Protein AF-A0A7W1PRN4-F1 (afdb_monomer)

Secondary structure (DSSP, 8-state):
-HHHHHHHHHHHHHHHHHHHHHHHHHH-TTTSHHHHHHHHHHHHHHHH-TTSHHHHHHHTS---PPP--

Mean predicted aligned error: 5.97 Å

Radius of gyration: 19.1 Å; Cα contacts (8 Å, |Δi|>4): 39; chains: 1; bounding box: 49×19×47 Å

Structure (mmCIF, N/CA/C/O backbone):
data_AF-A0A7W1PRN4-F1
#
_entry.id   AF-A0A7W1PRN4-F1
#
loop_
_atom_site.group_PDB
_atom_site.id
_atom_site.type_symbol
_atom_site.label_atom_id
_atom_site.label_alt_id
_atom_site.label_comp_id
_atom_site.label_asym_id
_atom_site.label_entity_id
_atom_site.label_seq_id
_atom_site.pdbx_PDB_ins_code
_atom_site.Cartn_x
_atom_site.Cartn_y
_atom_site.Cartn_z
_atom_site.occupancy
_atom_site.B_iso_or_equiv
_atom_site.auth_seq_id
_atom_site.auth_comp_id
_atom_site.auth_asym_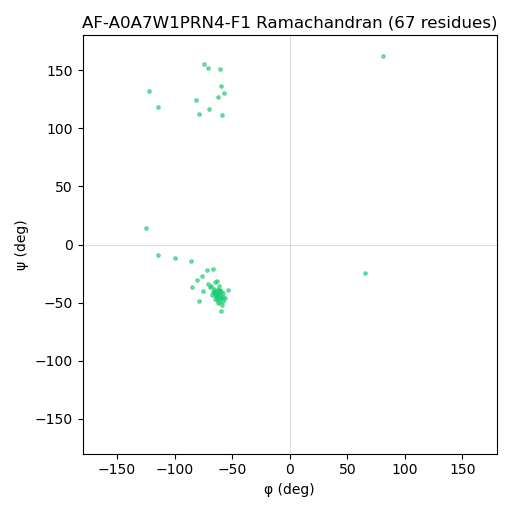id
_atom_site.auth_atom_id
_atom_site.pdbx_PDB_model_num
ATOM 1 N N . MET A 1 1 ? 33.666 3.955 -24.932 1.00 63.56 1 MET A N 1
ATOM 2 C CA . MET A 1 1 ? 32.446 4.759 -24.674 1.00 63.56 1 MET A CA 1
ATOM 3 C C . MET A 1 1 ? 31.168 4.091 -25.200 1.00 63.56 1 MET A C 1
ATOM 5 O O . MET A 1 1 ? 30.220 3.973 -24.439 1.00 63.56 1 MET A O 1
ATOM 9 N N . LYS A 1 2 ? 31.144 3.560 -26.435 1.00 80.31 2 LYS A N 1
ATOM 10 C CA . LYS A 1 2 ? 29.948 2.920 -27.032 1.00 80.31 2 LYS A CA 1
ATOM 11 C C . LYS A 1 2 ? 29.437 1.667 -26.288 1.00 80.31 2 LYS A C 1
ATOM 13 O O . LYS A 1 2 ? 28.235 1.524 -26.092 1.00 80.31 2 LYS A O 1
ATOM 18 N N . THR A 1 3 ? 30.330 0.805 -25.797 1.00 84.00 3 THR A N 1
ATOM 19 C CA . THR A 1 3 ? 29.959 -0.442 -25.093 1.00 84.00 3 THR A CA 1
ATOM 20 C C . THR A 1 3 ? 29.252 -0.197 -23.759 1.00 84.00 3 THR A C 1
ATOM 22 O O . THR A 1 3 ? 28.249 -0.839 -23.467 1.00 84.00 3 THR A O 1
ATOM 25 N N . LYS A 1 4 ? 29.722 0.777 -22.965 1.00 83.56 4 LYS A N 1
ATOM 26 C CA . LYS A 1 4 ? 29.094 1.134 -21.681 1.00 83.56 4 LYS A CA 1
ATOM 27 C C . LYS A 1 4 ? 27.665 1.650 -21.889 1.00 83.56 4 LYS A C 1
ATOM 29 O O . LYS A 1 4 ? 26.761 1.215 -21.187 1.00 83.56 4 LYS A O 1
ATOM 34 N N . ASN A 1 5 ? 27.450 2.481 -22.911 1.00 84.38 5 ASN A N 1
ATOM 35 C CA . ASN A 1 5 ? 26.119 2.992 -23.256 1.00 84.38 5 ASN A CA 1
ATOM 36 C C . ASN A 1 5 ? 25.181 1.866 -23.720 1.00 84.38 5 ASN A C 1
ATOM 38 O O . ASN A 1 5 ? 24.030 1.812 -23.298 1.00 8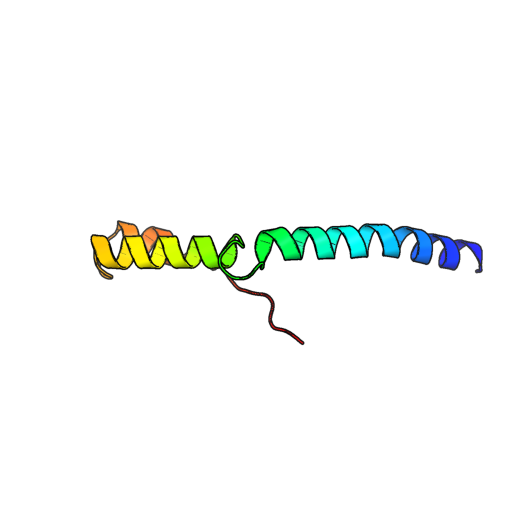4.38 5 ASN A O 1
ATOM 42 N N . SER A 1 6 ? 25.683 0.928 -24.531 1.00 87.25 6 SER A N 1
ATOM 43 C CA . SER A 1 6 ? 24.903 -0.243 -24.954 1.00 87.25 6 SER A CA 1
ATOM 44 C C . SER A 1 6 ? 24.494 -1.126 -23.769 1.00 87.25 6 SER A C 1
ATOM 46 O O . SER A 1 6 ? 23.355 -1.585 -23.713 1.00 87.25 6 SER A O 1
ATOM 48 N N . ASN A 1 7 ? 25.379 -1.312 -22.785 1.00 88.75 7 ASN A N 1
ATOM 49 C CA . ASN A 1 7 ? 25.077 -2.093 -21.584 1.00 88.75 7 ASN A CA 1
ATOM 50 C C . ASN A 1 7 ? 23.997 -1.436 -20.716 1.00 88.75 7 ASN A C 1
ATOM 52 O O . ASN A 1 7 ? 23.111 -2.134 -20.228 1.00 88.75 7 ASN A O 1
ATOM 56 N N . VAL A 1 8 ? 24.032 -0.108 -20.562 1.00 87.31 8 VAL A N 1
ATOM 57 C CA . VAL A 1 8 ? 22.985 0.629 -19.836 1.00 87.31 8 VAL A CA 1
ATOM 58 C C . VAL A 1 8 ? 21.634 0.436 -20.519 1.00 87.31 8 VAL A C 1
ATOM 60 O O . VAL A 1 8 ? 20.691 0.015 -19.861 1.00 87.31 8 VAL A O 1
ATOM 63 N N . ILE A 1 9 ? 21.553 0.630 -21.839 1.00 87.75 9 ILE A N 1
ATOM 64 C CA . ILE A 1 9 ? 20.305 0.448 -22.601 1.00 87.75 9 ILE A CA 1
ATOM 65 C C . ILE A 1 9 ? 19.757 -0.975 -22.427 1.00 87.75 9 ILE A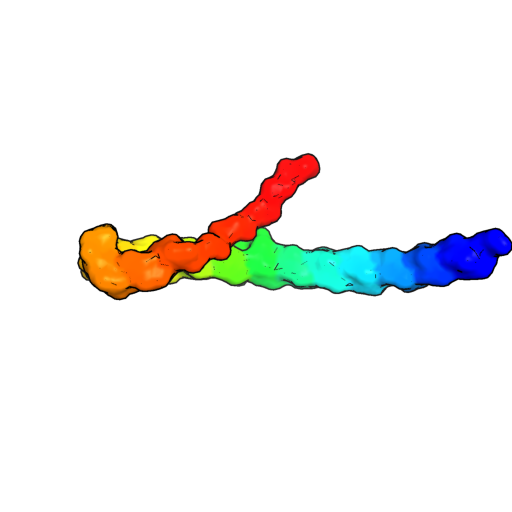 C 1
ATOM 67 O O . ILE A 1 9 ? 18.573 -1.157 -22.141 1.00 87.75 9 ILE A O 1
ATOM 71 N N . LYS A 1 10 ? 20.627 -1.987 -22.533 1.00 88.81 10 LYS A N 1
ATOM 72 C CA . LYS A 1 10 ? 20.252 -3.395 -22.337 1.00 88.81 10 LYS A CA 1
ATOM 73 C C . LYS A 1 10 ? 19.720 -3.677 -20.930 1.00 88.81 10 LYS A C 1
ATOM 75 O O . LYS A 1 10 ? 18.810 -4.485 -20.796 1.00 88.81 10 LYS A O 1
ATOM 80 N N . ALA A 1 11 ? 20.250 -3.020 -19.900 1.00 89.06 11 ALA A N 1
ATOM 81 C CA . ALA A 1 11 ? 19.792 -3.174 -18.519 1.00 89.06 11 ALA A CA 1
ATOM 82 C C . ALA A 1 11 ? 18.519 -2.361 -18.208 1.00 89.06 11 ALA A C 1
ATOM 84 O O . ALA A 1 11 ? 17.697 -2.784 -17.394 1.00 89.06 11 ALA A O 1
ATOM 85 N N . THR A 1 12 ? 18.316 -1.214 -18.862 1.00 92.06 12 THR A N 1
ATOM 86 C CA . THR A 1 12 ? 17.157 -0.341 -18.623 1.00 92.06 12 THR A CA 1
ATOM 87 C C . THR A 1 12 ? 15.840 -0.997 -19.032 1.00 92.06 12 THR A C 1
ATOM 89 O O . THR A 1 12 ? 14.852 -0.862 -18.312 1.00 92.06 12 THR A O 1
ATOM 92 N N . THR A 1 13 ? 15.809 -1.744 -20.137 1.00 90.06 13 THR A N 1
ATOM 93 C CA . THR A 1 13 ? 14.592 -2.422 -20.613 1.00 90.06 13 THR A CA 1
ATOM 94 C C . THR A 1 13 ? 14.006 -3.420 -19.597 1.00 90.06 13 THR A C 1
ATOM 96 O O . THR A 1 13 ? 12.855 -3.235 -19.192 1.00 90.06 13 THR A O 1
ATOM 99 N N . PRO A 1 14 ? 14.742 -4.447 -19.118 1.00 93.25 14 PRO A N 1
ATOM 100 C CA . PRO A 1 14 ? 14.212 -5.395 -18.136 1.00 93.25 14 PRO A CA 1
ATOM 101 C C . PRO A 1 14 ? 13.905 -4.732 -16.788 1.00 93.25 14 PRO A C 1
ATOM 103 O O . PRO A 1 14 ? 12.934 -5.110 -16.129 1.00 93.25 14 PRO A O 1
ATOM 106 N N . TYR A 1 15 ? 14.673 -3.709 -16.400 1.00 92.44 15 TYR A N 1
ATOM 107 C CA . TYR A 1 15 ? 14.398 -2.914 -15.204 1.00 92.44 15 TYR A CA 1
ATOM 108 C C . TYR A 1 15 ? 13.054 -2.174 -15.306 1.00 92.44 15 TYR A C 1
ATOM 110 O O . TYR A 1 15 ? 12.227 -2.253 -14.395 1.00 92.44 15 TYR A O 1
ATOM 118 N N . SER A 1 16 ? 12.805 -1.497 -16.430 1.00 91.88 16 SER A N 1
ATOM 119 C CA . SER A 1 16 ? 11.552 -0.778 -16.680 1.00 91.88 16 SER A CA 1
ATOM 120 C C . SER A 1 16 ? 10.356 -1.733 -16.714 1.00 91.88 16 SER A C 1
ATOM 122 O O . SER A 1 16 ? 9.359 -1.507 -16.028 1.00 91.88 16 SER A O 1
ATOM 124 N N . ASN A 1 17 ? 10.487 -2.865 -17.412 1.00 93.00 17 ASN A N 1
ATOM 125 C CA . ASN A 1 17 ? 9.441 -3.889 -17.467 1.00 93.00 17 ASN A CA 1
ATOM 126 C C . ASN A 1 17 ? 9.125 -4.467 -16.079 1.00 93.00 17 ASN A C 1
ATOM 128 O O . ASN A 1 17 ? 7.956 -4.609 -15.720 1.00 93.00 17 ASN A O 1
ATOM 132 N N . S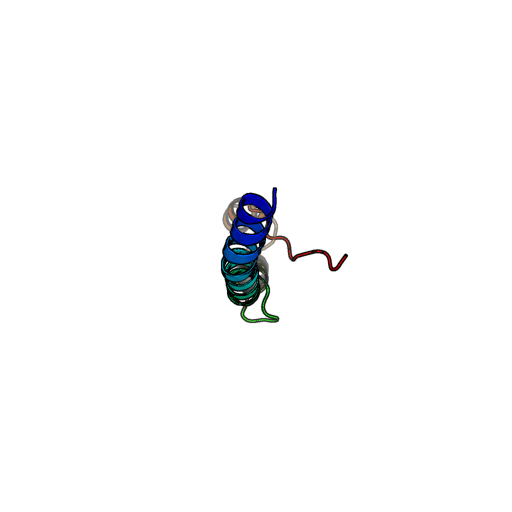ER A 1 18 ? 10.152 -4.731 -15.266 1.00 92.88 18 SER A N 1
ATOM 133 C CA . SER A 1 18 ? 9.983 -5.188 -13.880 1.00 92.88 18 SER A CA 1
ATOM 134 C C . SER A 1 18 ? 9.230 -4.165 -13.026 1.00 92.88 18 SER A C 1
ATOM 136 O O . SER A 1 18 ? 8.350 -4.537 -12.250 1.00 92.88 18 SER A O 1
ATOM 138 N N . ARG A 1 19 ? 9.517 -2.867 -13.198 1.00 91.94 19 ARG A N 1
ATOM 139 C CA . ARG A 1 19 ? 8.780 -1.792 -12.518 1.00 91.94 19 ARG A CA 1
ATOM 140 C C . ARG A 1 19 ? 7.318 -1.727 -12.942 1.00 91.94 19 ARG A C 1
ATOM 142 O O . ARG A 1 19 ? 6.460 -1.619 -12.075 1.00 91.94 19 ARG A O 1
ATOM 149 N N . ILE A 1 20 ? 7.033 -1.839 -14.238 1.00 91.50 20 ILE A N 1
ATOM 150 C CA . ILE A 1 20 ? 5.656 -1.870 -14.751 1.00 91.50 20 ILE A CA 1
ATOM 151 C C . ILE A 1 20 ? 4.895 -3.054 -14.147 1.00 91.50 20 ILE A C 1
ATOM 153 O O . ILE A 1 20 ? 3.764 -2.888 -13.699 1.00 91.50 20 ILE A O 1
ATOM 157 N N . ASN A 1 21 ? 5.508 -4.241 -14.101 1.00 92.56 21 ASN A N 1
ATOM 158 C CA . ASN A 1 21 ? 4.871 -5.423 -13.523 1.00 92.56 21 ASN A CA 1
ATOM 159 C C . ASN A 1 21 ? 4.599 -5.250 -12.022 1.00 92.56 21 ASN A C 1
ATOM 161 O O . ASN A 1 21 ? 3.496 -5.521 -11.555 1.00 92.56 21 ASN A O 1
ATOM 165 N N . ARG A 1 22 ? 5.573 -4.714 -11.275 1.00 91.62 22 ARG A N 1
ATOM 166 C CA . ARG A 1 22 ? 5.391 -4.356 -9.863 1.00 91.62 22 ARG A CA 1
ATOM 167 C C . ARG 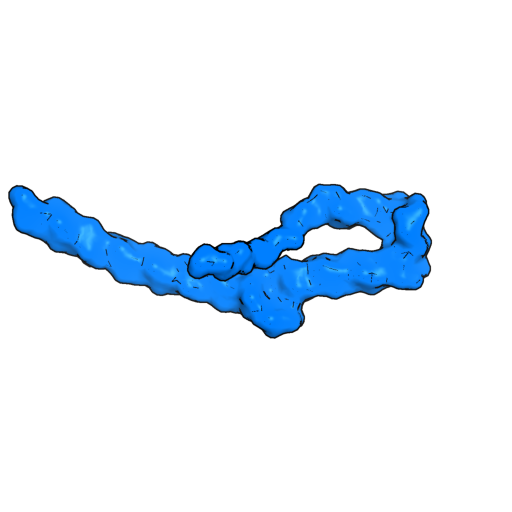A 1 22 ? 4.226 -3.384 -9.684 1.00 91.62 22 ARG A C 1
ATOM 169 O O . ARG A 1 22 ? 3.403 -3.579 -8.795 1.00 91.62 22 ARG A O 1
ATOM 176 N N . ASP A 1 23 ? 4.156 -2.347 -10.513 1.00 91.12 23 ASP A N 1
ATOM 177 C CA . ASP A 1 23 ? 3.135 -1.311 -10.384 1.00 91.12 23 ASP A CA 1
ATOM 178 C C . ASP A 1 23 ? 1.736 -1.852 -10.706 1.00 91.12 23 ASP A C 1
ATOM 180 O O . ASP A 1 23 ? 0.782 -1.506 -10.012 1.00 91.12 23 ASP A O 1
ATOM 184 N N . LYS A 1 24 ? 1.621 -2.775 -11.671 1.00 90.00 24 LYS A N 1
ATOM 185 C CA . LYS A 1 24 ? 0.378 -3.514 -11.938 1.00 90.00 24 LYS A CA 1
ATOM 186 C C . LYS A 1 24 ? -0.081 -4.327 -10.726 1.00 90.00 24 LYS A C 1
ATOM 188 O O . LYS A 1 24 ? -1.265 -4.334 -10.426 1.00 90.00 24 LYS A O 1
ATOM 193 N N . THR A 1 25 ? 0.828 -4.977 -10.003 1.00 90.69 25 THR A N 1
ATOM 194 C CA . THR A 1 25 ? 0.458 -5.771 -8.819 1.00 90.69 25 THR A CA 1
ATOM 195 C C . THR A 1 25 ? 0.131 -4.902 -7.602 1.00 90.69 25 THR A C 1
ATOM 197 O O . THR A 1 25 ? -0.796 -5.193 -6.848 1.00 90.69 25 THR A O 1
ATOM 200 N N . LEU A 1 26 ? 0.889 -3.829 -7.370 1.00 91.25 26 LEU A N 1
ATOM 201 C CA . LEU A 1 26 ? 0.750 -3.025 -6.153 1.00 91.25 26 LEU A CA 1
ATOM 202 C C . LEU A 1 26 ? -0.345 -1.958 -6.244 1.00 91.25 26 LEU A C 1
ATOM 204 O O . LEU A 1 26 ? -1.008 -1.698 -5.240 1.00 91.25 26 LEU A O 1
ATOM 208 N N . TYR A 1 27 ? -0.519 -1.349 -7.419 1.00 91.62 27 TYR A N 1
ATOM 209 C CA . TYR A 1 27 ? -1.286 -0.111 -7.599 1.00 91.62 27 TYR A CA 1
ATOM 210 C C . TYR A 1 27 ? -2.400 -0.230 -8.644 1.00 91.62 27 TYR A C 1
ATOM 212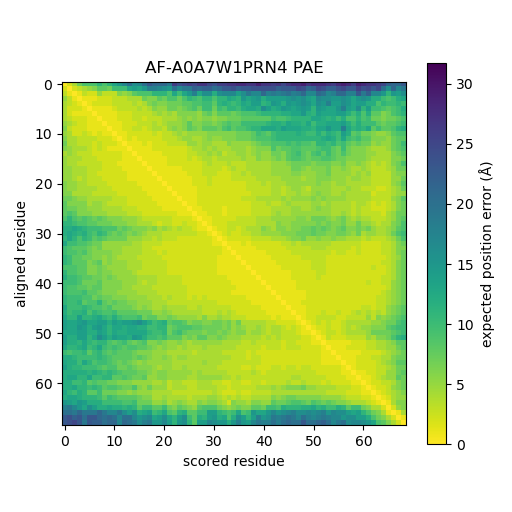 O O . TYR A 1 27 ? -2.917 0.789 -9.106 1.00 91.62 27 TYR A O 1
ATOM 220 N N . ALA A 1 28 ? -2.766 -1.449 -9.056 1.00 88.19 28 ALA A N 1
ATOM 221 C CA . ALA A 1 28 ? -3.947 -1.629 -9.889 1.00 88.19 28 ALA A CA 1
ATOM 222 C C . ALA A 1 28 ? -5.201 -1.119 -9.153 1.00 88.19 28 ALA A C 1
ATOM 224 O O . ALA A 1 28 ? -5.372 -1.430 -7.972 1.00 88.19 28 ALA A O 1
ATOM 225 N N . PRO A 1 29 ? -6.093 -0.379 -9.832 1.00 85.75 29 PRO A N 1
ATOM 226 C CA . PRO A 1 29 ? -7.325 0.098 -9.216 1.00 85.75 29 PRO A CA 1
ATOM 227 C C . PRO A 1 29 ? -8.154 -1.063 -8.663 1.00 85.75 29 PRO A C 1
ATOM 229 O O . PRO A 1 29 ? -8.400 -2.035 -9.377 1.00 85.75 29 PRO A O 1
ATOM 232 N N . ASN A 1 30 ? -8.599 -0.955 -7.412 1.00 84.06 30 ASN A N 1
ATOM 233 C CA . ASN A 1 30 ? -9.469 -1.899 -6.691 1.00 84.06 30 ASN A CA 1
ATOM 234 C C . ASN A 1 30 ? -8.889 -3.299 -6.410 1.00 84.06 30 ASN A C 1
ATOM 236 O O . ASN A 1 30 ? -9.333 -3.953 -5.470 1.00 84.06 30 ASN A O 1
ATOM 240 N N . VAL A 1 31 ? -7.922 -3.769 -7.198 1.00 88.44 31 VAL A N 1
ATOM 241 C CA . VAL A 1 31 ? -7.322 -5.113 -7.081 1.00 88.44 31 VAL A CA 1
ATOM 242 C C . VAL A 1 31 ? -5.849 -5.079 -6.675 1.00 88.44 31 VAL A C 1
ATOM 244 O O . VAL A 1 31 ? -5.258 -6.117 -6.392 1.00 88.44 31 VAL A O 1
ATOM 247 N N . GLY A 1 32 ? -5.240 -3.895 -6.648 1.00 89.75 32 GLY A N 1
ATOM 248 C CA . GLY A 1 32 ? -3.873 -3.701 -6.192 1.00 89.75 32 GLY A CA 1
ATOM 249 C C . GLY A 1 32 ? -3.749 -3.882 -4.683 1.00 89.75 32 GLY A C 1
ATOM 250 O O . GLY A 1 32 ? -4.679 -3.618 -3.917 1.00 89.75 32 GLY A O 1
ATOM 251 N N . LEU A 1 33 ? -2.559 -4.293 -4.244 1.00 92.69 33 LEU A N 1
ATOM 252 C CA . LEU A 1 33 ? -2.263 -4.543 -2.831 1.00 92.69 33 LEU A CA 1
ATOM 253 C C . LEU A 1 33 ? -2.594 -3.341 -1.933 1.00 92.69 33 LEU A C 1
ATOM 255 O O . LEU A 1 33 ? -3.111 -3.527 -0.832 1.00 92.69 33 LEU A O 1
ATOM 259 N N . VAL A 1 34 ? -2.321 -2.114 -2.389 1.00 92.88 34 VAL A N 1
ATOM 260 C CA . VAL A 1 34 ? -2.597 -0.901 -1.604 1.00 92.88 34 VAL A CA 1
ATOM 261 C C . VAL A 1 34 ? -4.095 -0.701 -1.384 1.00 92.88 34 VAL A C 1
ATOM 263 O O . VAL A 1 34 ? -4.511 -0.459 -0.249 1.00 92.88 34 VAL A O 1
ATOM 266 N N . ASP A 1 35 ? -4.901 -0.834 -2.435 1.00 91.44 35 ASP A N 1
ATOM 267 C CA . ASP A 1 35 ? -6.349 -0.628 -2.362 1.00 91.44 35 ASP A CA 1
ATOM 268 C C . ASP A 1 35 ? -7.015 -1.720 -1.514 1.00 91.44 35 ASP A C 1
ATOM 270 O O . ASP A 1 35 ? -7.808 -1.408 -0.621 1.00 91.44 35 ASP A O 1
ATOM 274 N N . ILE A 1 36 ? -6.618 -2.985 -1.704 1.00 93.81 36 ILE A N 1
ATOM 275 C CA . ILE A 1 36 ? -7.086 -4.112 -0.883 1.00 93.81 36 ILE A CA 1
ATOM 276 C C . ILE A 1 36 ? -6.728 -3.884 0.590 1.00 93.81 36 ILE A C 1
ATOM 278 O O . ILE A 1 36 ? -7.583 -4.019 1.464 1.00 93.81 36 ILE A O 1
ATOM 282 N N . ALA A 1 37 ? -5.492 -3.479 0.893 1.00 93.25 37 ALA A N 1
ATOM 283 C CA . ALA A 1 37 ? -5.075 -3.222 2.269 1.00 93.25 37 ALA A CA 1
ATOM 284 C C . ALA A 1 37 ? -5.879 -2.085 2.922 1.00 93.25 37 ALA A C 1
ATOM 286 O O . ALA A 1 37 ? -6.248 -2.171 4.097 1.00 93.25 37 ALA A O 1
ATOM 287 N N . GLN A 1 38 ? -6.187 -1.022 2.174 1.00 93.00 38 GLN A N 1
ATOM 288 C CA . GLN A 1 38 ? -7.048 0.056 2.660 1.00 93.00 38 GLN A CA 1
ATOM 289 C C . GLN A 1 38 ? -8.489 -0.415 2.884 1.00 93.00 38 GLN A C 1
ATOM 291 O O . GLN A 1 38 ? -9.090 -0.048 3.896 1.00 93.00 38 GLN A O 1
ATOM 296 N N . ALA A 1 39 ? -9.038 -1.235 1.986 1.00 93.19 39 ALA A N 1
ATOM 297 C CA . ALA A 1 39 ? -10.368 -1.818 2.135 1.00 93.19 39 ALA A CA 1
ATOM 298 C C . ALA A 1 39 ? -10.455 -2.709 3.384 1.00 93.19 39 ALA A C 1
ATOM 300 O O . ALA A 1 39 ? -11.347 -2.514 4.209 1.00 93.19 39 ALA A O 1
ATOM 301 N N . SER A 1 40 ? -9.472 -3.587 3.603 1.00 93.56 40 SER A N 1
ATOM 302 C CA . SER A 1 40 ? -9.387 -4.426 4.805 1.00 93.56 40 SER A CA 1
ATOM 303 C C . SER A 1 40 ? -9.352 -3.593 6.087 1.00 93.56 40 SER A C 1
ATOM 305 O O . SER A 1 40 ? -10.053 -3.894 7.050 1.00 93.56 40 SER A O 1
ATOM 307 N N . LYS A 1 41 ? -8.601 -2.484 6.104 1.00 93.56 41 LYS A N 1
ATOM 308 C CA . LYS A 1 41 ? -8.592 -1.565 7.254 1.00 93.56 41 LYS A CA 1
ATOM 309 C C . LYS A 1 41 ? -9.936 -0.899 7.491 1.00 93.56 41 LYS A C 1
ATOM 311 O O . LYS A 1 41 ? -10.339 -0.755 8.642 1.00 93.56 41 LYS A O 1
ATOM 316 N N . LYS A 1 42 ? -10.617 -0.469 6.426 1.00 93.69 42 LYS A N 1
ATOM 317 C CA . LYS A 1 42 ? -11.960 0.117 6.529 1.00 93.69 42 LYS A CA 1
ATOM 318 C C . LYS A 1 42 ? -12.949 -0.898 7.093 1.00 93.69 42 LYS A C 1
ATOM 320 O O . LYS A 1 42 ? -13.716 -0.530 7.974 1.00 93.69 42 LYS A O 1
ATOM 325 N N . TYR A 1 43 ? -12.869 -2.153 6.658 1.00 94.94 43 TYR A N 1
ATOM 326 C CA . TYR A 1 43 ? -13.693 -3.239 7.182 1.00 94.94 43 TYR A CA 1
ATOM 327 C C . TYR A 1 43 ? -13.444 -3.488 8.676 1.00 94.94 43 TYR A C 1
ATOM 329 O O . TYR A 1 43 ? -14.373 -3.475 9.478 1.00 94.94 43 TYR A O 1
ATOM 337 N N . VAL A 1 44 ? -12.183 -3.624 9.094 1.00 94.19 44 VAL A N 1
ATOM 338 C CA . VAL A 1 44 ? -11.856 -3.785 10.523 1.00 94.19 44 VAL A CA 1
ATOM 339 C C . VAL A 1 44 ? -12.335 -2.571 11.330 1.00 94.19 44 VAL A C 1
ATOM 341 O O . VAL A 1 44 ? -12.893 -2.732 12.412 1.00 94.19 44 VAL A O 1
ATOM 344 N N . LYS A 1 45 ? -12.205 -1.352 10.789 1.00 94.25 45 LYS A N 1
ATOM 345 C CA . LYS A 1 45 ? -12.745 -0.140 11.422 1.00 94.25 45 LYS A CA 1
ATOM 346 C C . LYS A 1 45 ? -14.266 -0.183 11.563 1.00 94.25 45 LYS A C 1
ATOM 348 O O . LYS A 1 45 ? -14.770 0.268 12.586 1.00 94.25 45 LYS A O 1
ATOM 353 N N . SER A 1 46 ? -14.993 -0.662 10.551 1.00 95.12 46 SER A N 1
ATOM 354 C CA . SER A 1 46 ? -16.458 -0.718 10.592 1.00 95.12 46 SER A CA 1
ATOM 355 C C . SER A 1 46 ? -16.970 -1.782 11.555 1.00 95.12 46 SER A C 1
ATOM 357 O O . SER A 1 46 ? -17.998 -1.563 12.181 1.00 95.12 46 SER A O 1
ATOM 359 N N . VAL A 1 47 ? -16.256 -2.902 11.696 1.00 95.62 47 VAL A N 1
ATOM 360 C CA . VAL A 1 47 ? -16.654 -4.004 12.586 1.00 95.62 47 VAL A CA 1
ATOM 361 C C . VAL A 1 47 ? -16.318 -3.709 14.049 1.00 95.62 47 VAL A C 1
ATOM 363 O O . VAL A 1 47 ? -17.174 -3.859 14.912 1.00 95.62 47 VAL A O 1
ATOM 366 N N . PHE A 1 48 ? -15.088 -3.278 14.342 1.00 92.56 48 PHE A N 1
ATOM 367 C CA . PHE A 1 48 ? -14.606 -3.124 15.724 1.00 92.56 48 PHE A CA 1
ATOM 368 C C . PHE A 1 48 ? -14.651 -1.678 16.236 1.00 92.56 48 PHE A C 1
ATOM 370 O O . PHE A 1 48 ? -14.467 -1.425 17.424 1.00 92.56 48 PHE A O 1
ATOM 377 N N . GLY A 1 49 ? -14.872 -0.703 15.354 1.00 92.00 49 GLY A N 1
ATOM 378 C CA . GLY A 1 49 ? -14.800 0.716 15.688 1.00 92.00 49 GLY A CA 1
ATOM 379 C C . GLY A 1 49 ? -13.369 1.265 15.699 1.00 92.00 49 GLY A C 1
ATOM 380 O O . GLY A 1 49 ? -12.372 0.542 15.768 1.00 92.00 49 GLY A O 1
ATOM 381 N N . SER A 1 50 ? -13.254 2.593 15.630 1.00 89.94 50 SER A N 1
ATOM 382 C CA . SER A 1 50 ? -11.971 3.309 15.537 1.00 89.94 50 SER A CA 1
ATOM 383 C C . SER A 1 50 ? -11.139 3.299 16.824 1.00 89.94 50 SER A C 1
ATOM 385 O O . SER A 1 50 ? -9.929 3.513 16.764 1.00 89.94 50 SER A O 1
ATOM 387 N N . SER A 1 51 ? -11.762 3.087 17.985 1.00 91.62 51 SER A N 1
ATOM 388 C CA . SER A 1 51 ? -11.095 3.075 19.294 1.00 91.62 51 SER A CA 1
ATOM 389 C C . SER A 1 51 ? -10.498 1.713 19.667 1.00 91.62 51 SER A C 1
ATOM 391 O O . SER A 1 51 ? -9.669 1.663 20.585 1.00 91.62 51 SER A O 1
ATOM 393 N N . SER A 1 52 ? -10.878 0.655 18.941 1.00 93.44 52 SER A N 1
ATOM 394 C CA . SER A 1 52 ? -10.462 -0.732 19.169 1.00 93.44 52 SER A CA 1
ATOM 395 C C . SER A 1 52 ? -8.949 -0.931 19.058 1.00 93.44 52 SER A C 1
ATOM 397 O O . SER A 1 52 ? -8.243 -0.215 18.335 1.00 93.44 52 SER A O 1
ATOM 399 N N . ARG A 1 53 ? -8.426 -1.915 19.796 1.00 93.19 53 ARG A N 1
ATOM 400 C CA . ARG A 1 53 ? -6.995 -2.253 19.774 1.00 93.19 53 ARG A CA 1
ATOM 401 C C . ARG A 1 53 ? -6.614 -2.867 18.427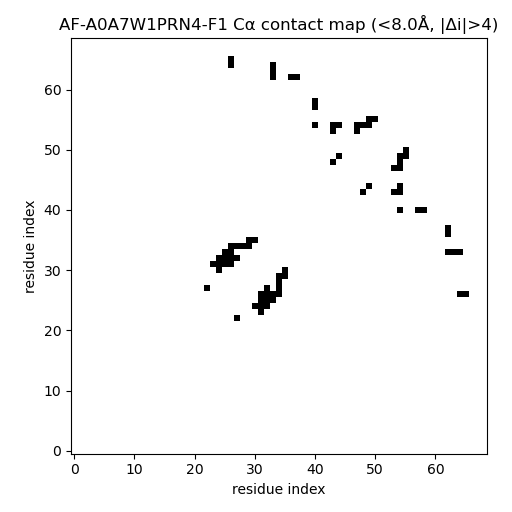 1.00 93.19 53 ARG A C 1
ATOM 403 O O . ARG A 1 53 ? -5.549 -2.568 17.896 1.00 93.19 53 ARG A O 1
ATOM 410 N N . GLU A 1 54 ? -7.518 -3.655 17.864 1.00 89.69 54 GLU A N 1
ATOM 411 C CA . GLU A 1 54 ? -7.439 -4.330 16.575 1.00 89.69 54 GLU A CA 1
ATOM 412 C C . GLU A 1 54 ? -7.242 -3.316 15.447 1.00 89.69 54 GLU A C 1
ATOM 414 O O . GLU A 1 54 ? -6.271 -3.410 14.692 1.00 89.69 54 GLU A O 1
ATOM 419 N N . PHE A 1 55 ? -8.100 -2.289 15.374 1.00 92.38 55 PHE A N 1
ATOM 420 C CA . PHE A 1 55 ? -7.951 -1.238 14.370 1.00 92.38 55 PHE A CA 1
ATOM 421 C C . PHE A 1 55 ? -6.671 -0.425 14.589 1.00 92.38 55 PHE A C 1
ATOM 423 O O . PHE A 1 55 ? -5.969 -0.126 13.625 1.00 92.38 55 PHE A O 1
ATOM 430 N N . LYS A 1 56 ? -6.315 -0.098 15.838 1.00 92.62 56 LYS A N 1
ATOM 431 C CA . LYS A 1 56 ? -5.095 0.669 16.139 1.00 92.62 56 LYS A CA 1
ATOM 432 C C . LYS A 1 56 ? -3.824 -0.038 15.669 1.00 92.62 56 LYS A C 1
ATOM 434 O O . LYS A 1 56 ? -3.000 0.610 15.024 1.00 92.62 56 LYS A O 1
ATOM 439 N N . LEU A 1 57 ? -3.702 -1.346 15.904 1.00 91.44 57 LEU A N 1
ATOM 440 C CA . LEU A 1 57 ? -2.547 -2.140 15.465 1.00 91.44 57 LEU A CA 1
ATOM 441 C C . LEU A 1 57 ? -2.357 -2.077 13.947 1.00 91.44 57 LEU A C 1
ATOM 443 O O . LEU A 1 57 ? -1.267 -1.770 13.466 1.00 91.44 57 LEU A O 1
ATOM 447 N N . ILE A 1 58 ? -3.425 -2.301 13.180 1.00 91.06 58 ILE A N 1
ATOM 448 C CA . ILE A 1 58 ? -3.329 -2.268 11.717 1.00 91.06 58 ILE A CA 1
ATOM 449 C C . ILE A 1 58 ? -3.249 -0.840 11.169 1.00 91.06 58 ILE A C 1
ATOM 451 O O . ILE A 1 58 ? -2.693 -0.622 10.090 1.00 91.06 58 ILE A O 1
ATOM 455 N N . SER A 1 59 ? -3.801 0.155 11.869 1.00 89.31 59 SER A N 1
ATOM 456 C CA . SER A 1 59 ? -3.855 1.542 11.392 1.00 89.31 59 SER A CA 1
ATOM 457 C C . SER A 1 59 ? -2.464 2.155 11.221 1.00 89.31 59 SER A C 1
ATOM 459 O O . SER A 1 59 ? -2.268 2.907 10.269 1.00 89.31 59 SER A O 1
ATOM 461 N N . GLY A 1 60 ? -1.486 1.749 12.041 1.00 89.38 60 GLY A N 1
ATOM 462 C CA . GLY A 1 60 ? -0.104 2.235 11.974 1.00 89.38 60 GLY A CA 1
ATOM 463 C C . GLY A 1 60 ? 0.666 1.841 10.705 1.00 89.38 60 GLY A C 1
ATOM 464 O O . GLY A 1 60 ? 1.633 2.505 10.343 1.00 89.38 60 GLY A O 1
ATOM 465 N N . ILE A 1 61 ? 0.240 0.798 9.985 1.00 91.69 61 ILE A N 1
ATOM 466 C CA . ILE A 1 61 ? 0.943 0.318 8.783 1.00 91.69 61 ILE A CA 1
ATOM 467 C C . ILE A 1 61 ? 0.610 1.222 7.584 1.00 91.69 61 ILE A C 1
ATOM 469 O O . ILE A 1 61 ? -0.517 1.222 7.105 1.00 91.69 61 ILE A O 1
ATOM 473 N N . SER A 1 62 ? 1.543 2.001 7.043 1.00 89.31 62 SER A N 1
ATOM 474 C CA . SER A 1 62 ? 1.209 2.917 5.939 1.00 89.31 62 SER A CA 1
ATOM 475 C C . SER A 1 62 ? 1.168 2.210 4.577 1.00 89.31 62 SER A C 1
ATOM 477 O O . SER A 1 62 ? 2.162 1.631 4.150 1.00 89.31 62 SER A O 1
ATOM 479 N N . PH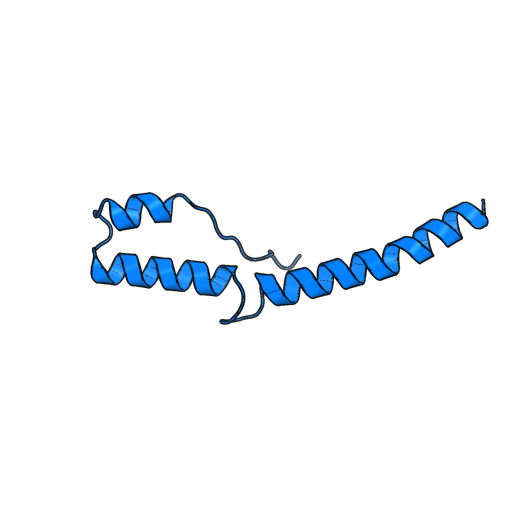E A 1 63 ? 0.044 2.322 3.862 1.00 90.25 63 PHE A N 1
ATOM 480 C CA . PHE A 1 63 ? -0.081 1.925 2.455 1.00 90.25 63 PHE A CA 1
ATOM 481 C C . PHE A 1 63 ? -0.343 3.170 1.609 1.00 90.25 63 PHE A C 1
ATOM 483 O O . PHE A 1 63 ? -1.349 3.856 1.811 1.00 90.25 63 PHE A O 1
ATOM 490 N N . LYS A 1 64 ? 0.566 3.477 0.679 1.00 88.19 64 LYS A N 1
ATOM 491 C CA . LYS A 1 64 ? 0.508 4.675 -0.167 1.00 88.19 64 LYS A CA 1
ATOM 492 C C . LYS A 1 64 ? 0.505 4.282 -1.638 1.00 88.19 64 LYS A C 1
ATOM 494 O O . LYS A 1 64 ? 1.349 3.495 -2.063 1.00 88.19 64 LYS A O 1
ATOM 499 N N . ASN A 1 65 ? -0.417 4.864 -2.399 1.00 85.00 65 ASN A N 1
ATOM 500 C CA . ASN A 1 65 ? -0.407 4.773 -3.855 1.00 85.00 65 ASN A CA 1
ATOM 501 C C . ASN A 1 65 ? 0.701 5.663 -4.436 1.00 85.00 65 ASN A C 1
ATOM 503 O O . ASN A 1 65 ? 1.143 6.624 -3.799 1.00 85.00 65 ASN A O 1
ATOM 507 N N . GLN A 1 66 ? 1.169 5.328 -5.641 1.00 79.81 66 GLN A N 1
ATOM 508 C CA . GLN A 1 66 ? 2.106 6.183 -6.368 1.00 79.81 66 GLN A CA 1
ATOM 509 C C . GLN A 1 66 ? 1.423 7.524 -6.655 1.00 79.81 66 GLN A C 1
ATOM 511 O O . GLN A 1 66 ? 0.332 7.567 -7.223 1.00 79.81 66 GLN A O 1
ATOM 516 N N . VAL A 1 67 ? 2.069 8.624 -6.272 1.00 67.06 67 VAL A N 1
ATOM 517 C CA . VAL A 1 67 ? 1.670 9.954 -6.737 1.00 67.06 67 VAL A CA 1
ATOM 518 C C . VAL A 1 67 ? 2.032 10.009 -8.217 1.00 67.06 67 VAL A C 1
ATOM 520 O O . VAL A 1 67 ? 3.209 9.875 -8.554 1.00 67.06 67 VAL A O 1
ATOM 523 N N . LYS A 1 68 ? 1.038 10.154 -9.104 1.00 56.84 68 LYS A N 1
ATOM 524 C CA . LYS A 1 68 ? 1.311 10.469 -10.513 1.00 56.84 68 LYS A CA 1
ATOM 525 C C . LYS A 1 68 ? 2.084 11.794 -10.527 1.00 56.84 68 LYS A C 1
ATOM 527 O O . LYS A 1 68 ? 1.538 12.805 -10.095 1.00 56.84 68 LYS A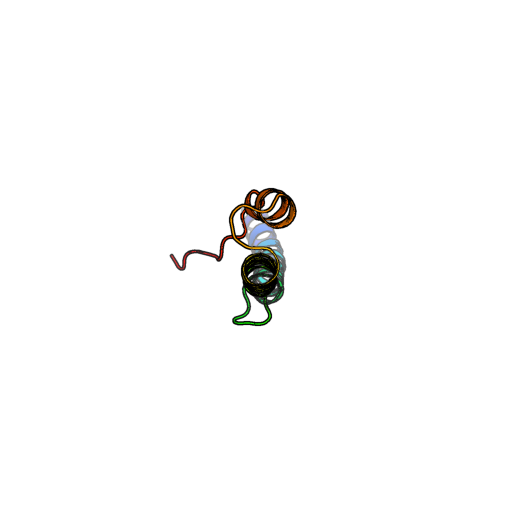 O 1
ATOM 532 N N . LYS A 1 69 ? 3.361 11.740 -10.909 1.00 47.22 69 LYS A N 1
ATOM 533 C CA . LYS A 1 69 ? 4.171 12.925 -11.211 1.00 47.22 69 LYS A CA 1
ATOM 534 C C . LYS A 1 69 ? 3.856 13.412 -12.613 1.00 47.22 69 LYS A C 1
ATOM 536 O O . LYS A 1 69 ? 3.625 12.534 -13.475 1.00 47.22 69 LYS A O 1
#

pLDDT: mean 88.67, std 8.33, range [47.22, 95.62]

Sequence (69 aa):
MKTKNSNVIKATTPYSNSRINRDKTLYAPNVGLVDIAQASKKYVKSVFGSSSREFKLISGISFKNQVKK

Solvent-accessible surface area (backbone atoms only — not comparable to full-atom values): 4072 Å² total; per-residue (Å²): 116,71,66,62,53,52,50,50,56,64,52,48,53,62,51,52,52,51,50,52,55,50,44,53,53,39,61,30,85,79,75,2,52,42,47,43,53,52,50,54,50,52,51,44,29,70,74,64,32,81,87,30,70,71,33,49,65,60,63,73,62,87,73,76,74,84,78,86,125

Foldseek 3Di:
DVVVVVVVVVVVVVVVVVVVVLLCQAAPPCRHPLNVLVVVLVVCCVPQNPVDPSSVVSVPDDRDHDDDD